Protein AF-A0A087AEG6-F1 (afdb_monomer_lite)

Radius of gyration: 29.15 Å; chains: 1; bounding box: 68×42×76 Å

Secondary structure (DSSP, 8-state):
--THHHHHHHHHHHHHHHHHHHHHHHHHHHHHHHHHHHHHHHHHHHHHHHS---TTS--PPPGGGS-HHHHHHHHHHHHHHHHHHHHHHHHHHHHHHHHHHHH--

Sequence (105 aa):
MPWWIWLILALFMLAMLVAGIVYAAVHALRASKVIGAVAADVSARIDEMNAPQDAGGAPRRAIFTEPLAVAADRYADAQVAVVERRERRHERHAAVWRRWEQFND

Foldseek 3Di:
DPPVVVVVVVVVVVVVVV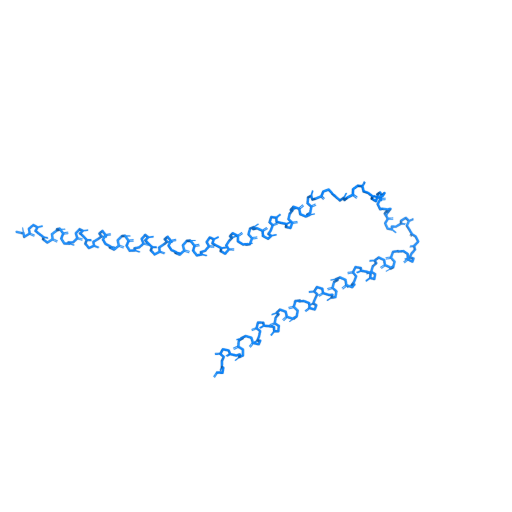VVVVVVVVVVVVVVVVVVVVVVVVVVVVVVVVPPPPPPDDPPPDLVVDDPVVVVVVVVVVVVVVVVVVVVVVVVVVVVVVVVVVVVD

Structure (mmCIF, N/CA/C/O backbone):
data_AF-A0A087AEG6-F1
#
_entry.id   AF-A0A087AEG6-F1
#
loop_
_atom_site.group_PDB
_atom_site.id
_atom_site.type_symbol
_atom_site.label_atom_id
_atom_site.label_alt_id
_atom_site.label_comp_id
_atom_site.label_asym_id
_atom_site.label_entity_id
_atom_site.label_seq_id
_atom_site.pdbx_PDB_ins_code
_atom_site.Cartn_x
_atom_site.Cartn_y
_atom_site.Cartn_z
_atom_site.occupancy
_atom_site.B_iso_or_equiv
_atom_site.auth_seq_id
_atom_site.auth_comp_id
_atom_site.auth_asym_id
_atom_site.auth_atom_id
_atom_site.pdbx_PDB_model_num
ATOM 1 N N . MET A 1 1 ? 40.750 10.357 -35.475 1.00 70.88 1 MET A N 1
ATOM 2 C CA . MET A 1 1 ? 39.831 9.889 -34.413 1.00 70.88 1 MET A CA 1
ATOM 3 C C . MET A 1 1 ? 38.419 9.918 -34.978 1.00 70.88 1 MET A C 1
ATOM 5 O O . MET A 1 1 ? 37.954 11.006 -35.301 1.00 70.88 1 MET A O 1
ATOM 9 N N . PRO A 1 2 ? 37.775 8.770 -35.221 1.00 84.94 2 PRO A N 1
ATOM 10 C CA . PRO A 1 2 ? 36.486 8.733 -35.906 1.00 84.94 2 PRO A CA 1
ATOM 11 C C . PRO A 1 2 ? 35.380 9.335 -35.018 1.00 84.94 2 PRO A C 1
ATOM 13 O O . PRO A 1 2 ? 34.993 8.747 -34.014 1.00 84.94 2 PRO A O 1
ATOM 16 N N . TRP A 1 3 ? 34.884 10.524 -35.371 1.00 88.81 3 TRP A N 1
ATOM 17 C CA . TRP A 1 3 ? 33.904 11.305 -34.591 1.00 88.81 3 TRP A CA 1
ATOM 18 C C . TRP A 1 3 ? 32.570 10.572 -34.331 1.00 88.81 3 TRP A C 1
ATOM 20 O O . TRP A 1 3 ? 31.958 10.753 -33.282 1.00 88.81 3 TRP A O 1
ATOM 30 N N . TRP A 1 4 ? 32.163 9.668 -35.225 1.00 93.38 4 TRP A N 1
ATOM 31 C CA . TRP A 1 4 ? 30.933 8.871 -35.105 1.00 93.38 4 TRP A CA 1
ATOM 32 C C . TRP A 1 4 ? 30.900 7.928 -33.885 1.00 93.38 4 TRP A C 1
ATOM 34 O O . TRP A 1 4 ? 29.821 7.613 -33.386 1.00 93.38 4 TRP A O 1
ATOM 44 N N . ILE A 1 5 ? 32.060 7.516 -33.358 1.00 92.06 5 ILE A N 1
ATOM 45 C CA . ILE A 1 5 ? 32.152 6.643 -32.172 1.00 92.06 5 ILE A CA 1
ATOM 46 C C . ILE A 1 5 ? 31.584 7.344 -30.930 1.00 92.06 5 ILE A C 1
ATOM 48 O O . ILE A 1 5 ? 30.903 6.721 -30.116 1.00 92.06 5 ILE A O 1
ATOM 52 N N . TRP A 1 6 ? 31.800 8.656 -30.810 1.00 93.31 6 TRP A N 1
ATOM 53 C CA . TRP A 1 6 ? 31.271 9.449 -29.700 1.00 93.31 6 TRP A CA 1
ATOM 54 C C . TRP A 1 6 ? 29.746 9.546 -29.720 1.00 93.31 6 TRP A C 1
ATOM 56 O O . TRP A 1 6 ? 29.126 9.520 -28.660 1.00 93.31 6 TRP A O 1
ATOM 66 N N . LEU A 1 7 ? 29.136 9.596 -30.907 1.00 94.25 7 LEU A N 1
ATOM 67 C CA . LEU A 1 7 ? 27.679 9.588 -31.051 1.00 94.25 7 LEU A CA 1
ATOM 68 C C . LEU A 1 7 ? 27.068 8.282 -30.538 1.00 94.25 7 LEU A C 1
ATOM 70 O O . LEU A 1 7 ? 26.086 8.316 -29.801 1.00 94.25 7 LEU A O 1
ATOM 74 N N . ILE A 1 8 ? 27.671 7.141 -30.877 1.00 94.50 8 ILE A N 1
ATOM 75 C CA . ILE A 1 8 ? 27.203 5.830 -30.406 1.00 94.50 8 ILE A CA 1
ATOM 76 C C . ILE A 1 8 ? 27.356 5.716 -28.889 1.00 94.50 8 ILE A C 1
ATOM 78 O O . ILE A 1 8 ? 26.435 5.264 -28.210 1.00 94.50 8 ILE A O 1
ATOM 82 N N . LEU A 1 9 ? 28.490 6.160 -28.345 1.00 94.12 9 LEU A N 1
ATOM 83 C CA . LEU A 1 9 ? 28.734 6.117 -26.905 1.00 94.12 9 LEU A CA 1
ATOM 84 C C . LEU A 1 9 ? 27.751 7.010 -26.131 1.00 94.12 9 LEU A C 1
ATOM 86 O O . LEU A 1 9 ? 27.186 6.578 -25.126 1.00 94.12 9 LEU A O 1
ATOM 90 N N . ALA A 1 10 ? 27.504 8.228 -26.620 1.00 94.81 10 ALA A N 1
ATOM 91 C CA . ALA A 1 10 ? 26.530 9.142 -26.030 1.00 94.81 10 ALA A CA 1
ATOM 92 C C . ALA A 1 10 ? 25.106 8.564 -26.084 1.00 94.81 10 ALA A C 1
ATOM 94 O O . ALA A 1 10 ? 24.382 8.619 -25.089 1.00 94.81 10 ALA A O 1
ATOM 95 N N . LEU A 1 11 ? 24.723 7.951 -27.210 1.00 96.88 11 LEU A N 1
ATOM 96 C CA . LEU A 1 11 ? 23.429 7.285 -27.356 1.00 96.88 11 LEU A CA 1
ATOM 97 C C . LEU A 1 11 ? 23.284 6.112 -26.378 1.00 96.88 11 LEU A C 1
ATOM 99 O O . LEU A 1 11 ? 22.233 5.956 -25.761 1.00 96.88 11 LEU A O 1
ATOM 103 N N . PHE A 1 12 ? 24.338 5.315 -26.196 1.00 96.62 12 PHE A N 1
ATOM 104 C CA . PHE A 1 12 ? 24.339 4.195 -25.258 1.00 96.62 12 PHE A CA 1
ATOM 105 C C . PHE A 1 12 ? 24.194 4.660 -23.803 1.00 96.62 12 PHE A C 1
ATOM 107 O O . PHE A 1 12 ? 23.378 4.110 -23.062 1.00 96.62 12 PHE A O 1
ATOM 114 N N . MET A 1 13 ? 24.918 5.711 -23.399 1.00 96.75 13 MET A N 1
ATOM 115 C CA . MET A 1 13 ? 24.744 6.318 -22.074 1.00 96.75 13 MET A CA 1
ATOM 116 C C . MET A 1 13 ? 23.319 6.830 -21.864 1.00 96.75 13 MET A C 1
ATOM 118 O O . MET A 1 13 ? 22.733 6.591 -20.807 1.00 96.75 13 MET A O 1
ATOM 122 N N . LEU A 1 14 ? 22.747 7.500 -22.868 1.00 97.38 14 LEU A N 1
ATOM 123 C CA . LEU A 1 14 ? 21.380 8.006 -22.794 1.00 97.38 14 LEU A CA 1
ATOM 124 C C . LEU A 1 14 ? 20.368 6.861 -22.665 1.00 97.38 14 LEU A C 1
ATOM 126 O O . LEU A 1 14 ? 19.480 6.923 -21.819 1.00 97.38 14 LEU A O 1
ATOM 130 N N . ALA A 1 15 ? 20.525 5.797 -23.454 1.00 96.94 15 ALA A N 1
ATOM 131 C CA . ALA A 1 15 ? 19.661 4.623 -23.392 1.00 96.94 15 ALA A CA 1
ATOM 132 C C . ALA A 1 15 ? 19.707 3.957 -22.009 1.00 96.94 15 ALA A C 1
ATOM 134 O O . ALA A 1 15 ? 18.659 3.637 -21.446 1.00 96.94 15 ALA A O 1
ATOM 135 N N . MET A 1 16 ? 20.902 3.809 -21.429 1.00 97.00 16 MET A N 1
ATOM 136 C CA . MET A 1 16 ? 21.063 3.219 -20.101 1.00 97.00 16 MET A CA 1
ATOM 137 C C . MET A 1 16 ? 20.431 4.093 -19.005 1.00 97.00 16 MET A C 1
ATOM 139 O O . MET A 1 16 ? 19.775 3.576 -18.100 1.00 97.00 16 MET A O 1
ATOM 143 N N . LEU A 1 17 ? 20.561 5.420 -19.114 1.00 96.38 17 LEU A N 1
ATOM 144 C CA . LEU A 1 17 ? 19.922 6.366 -18.197 1.00 96.38 17 LEU A CA 1
ATOM 145 C C . LEU A 1 17 ? 18.392 6.265 -18.265 1.00 96.38 17 LEU A C 1
ATOM 147 O O . LEU A 1 17 ? 17.733 6.145 -17.232 1.00 96.38 17 LEU A O 1
ATOM 151 N N . VAL A 1 18 ? 17.826 6.272 -19.475 1.00 97.12 18 VAL A N 1
ATOM 152 C CA . VAL A 1 18 ? 16.376 6.154 -19.685 1.00 97.12 18 VAL A CA 1
ATOM 153 C C . VAL A 1 18 ? 15.859 4.823 -19.139 1.00 97.12 18 VAL A C 1
ATOM 155 O O . VAL A 1 18 ? 14.854 4.811 -18.431 1.00 97.12 18 VAL A O 1
ATOM 158 N N . ALA A 1 19 ? 16.564 3.715 -19.386 1.00 96.62 19 ALA A N 1
ATOM 159 C CA . ALA A 1 19 ? 16.201 2.407 -18.845 1.00 96.62 19 ALA A CA 1
ATOM 160 C C . ALA A 1 19 ? 16.169 2.406 -17.305 1.00 96.62 19 ALA A C 1
ATOM 162 O O . ALA A 1 19 ? 15.210 1.912 -16.707 1.00 96.62 19 ALA A O 1
ATOM 163 N N . GLY A 1 20 ? 17.171 3.015 -16.661 1.00 95.81 20 GLY A N 1
ATOM 164 C CA . GLY A 1 20 ? 17.215 3.161 -15.205 1.00 95.81 20 GLY A CA 1
ATOM 165 C C . GLY A 1 20 ? 16.053 3.990 -14.651 1.00 95.81 20 GLY A C 1
ATOM 166 O O . GLY A 1 20 ? 15.406 3.578 -13.687 1.00 95.81 20 GLY A O 1
ATOM 167 N N . ILE A 1 21 ? 15.737 5.122 -15.289 1.00 95.88 21 ILE A N 1
ATOM 168 C CA . ILE A 1 21 ? 14.616 5.987 -14.889 1.00 95.88 21 ILE A CA 1
ATOM 169 C C . ILE A 1 21 ? 13.282 5.247 -15.024 1.00 95.88 21 ILE A C 1
ATOM 171 O O . ILE A 1 21 ? 12.473 5.267 -14.097 1.00 95.88 21 ILE A O 1
ATOM 175 N N . VAL A 1 22 ? 13.055 4.559 -16.148 1.00 95.81 22 VAL A N 1
ATOM 176 C CA . VAL A 1 22 ? 11.828 3.781 -16.377 1.00 95.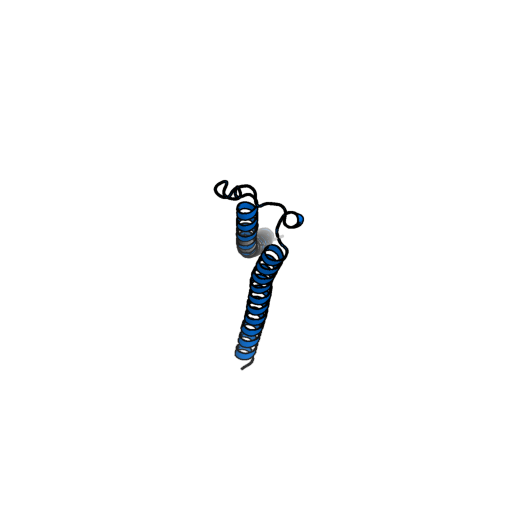81 22 VAL A CA 1
ATOM 177 C C . VAL A 1 22 ? 11.680 2.687 -15.321 1.00 95.81 22 VAL A C 1
ATOM 179 O O . VAL A 1 22 ? 10.603 2.532 -14.745 1.00 95.81 22 VAL A O 1
ATOM 182 N N . TYR A 1 23 ? 12.758 1.963 -15.017 1.00 94.69 23 TYR A N 1
ATOM 183 C CA . TYR A 1 23 ? 12.744 0.929 -13.987 1.00 94.69 23 TYR A CA 1
ATOM 184 C C . TYR A 1 23 ? 12.380 1.498 -12.608 1.00 94.69 23 TYR A C 1
ATOM 186 O O . TYR A 1 23 ? 11.477 0.981 -11.943 1.00 94.69 23 TYR A O 1
ATOM 194 N N . ALA A 1 24 ? 13.027 2.594 -12.203 1.00 93.44 24 ALA A N 1
ATOM 195 C CA . ALA A 1 24 ? 12.750 3.260 -10.936 1.00 93.44 24 ALA A CA 1
ATOM 196 C C . ALA A 1 24 ? 11.302 3.768 -10.860 1.00 93.44 24 ALA A C 1
ATOM 198 O O . ALA A 1 24 ? 10.635 3.553 -9.850 1.00 93.44 24 ALA A O 1
ATOM 199 N N . ALA A 1 25 ? 10.785 4.372 -11.934 1.00 91.88 25 ALA A N 1
ATOM 200 C CA . ALA A 1 25 ? 9.411 4.863 -11.998 1.00 91.88 25 ALA A CA 1
ATOM 201 C C . ALA A 1 25 ? 8.385 3.725 -11.875 1.00 91.88 25 ALA A C 1
ATOM 203 O O . ALA A 1 25 ? 7.444 3.821 -11.089 1.00 91.88 25 ALA A O 1
ATOM 204 N N . VAL A 1 26 ? 8.578 2.612 -12.592 1.00 89.75 26 VAL A N 1
ATOM 205 C CA . VAL A 1 26 ? 7.699 1.434 -12.482 1.00 89.75 26 VAL A CA 1
ATOM 206 C C . VAL A 1 26 ? 7.735 0.857 -11.068 1.00 89.75 26 VAL A C 1
ATOM 208 O O . VAL A 1 26 ? 6.689 0.504 -10.517 1.00 89.75 26 VAL A O 1
ATOM 211 N N . HIS A 1 27 ? 8.920 0.771 -10.465 1.00 89.12 27 HIS A N 1
ATOM 212 C CA . HIS A 1 27 ? 9.076 0.263 -9.107 1.00 89.12 27 HIS A CA 1
ATOM 213 C C . HIS A 1 27 ? 8.409 1.183 -8.073 1.00 89.12 27 HIS A C 1
ATOM 215 O O . HIS A 1 27 ? 7.656 0.705 -7.222 1.00 89.12 27 HIS A O 1
ATOM 221 N N . ALA A 1 28 ? 8.596 2.499 -8.203 1.00 81.62 28 ALA A N 1
ATOM 222 C CA . ALA A 1 28 ? 7.950 3.502 -7.366 1.00 81.62 28 ALA A CA 1
ATOM 223 C C . ALA A 1 28 ? 6.423 3.413 -7.472 1.00 81.62 28 ALA A C 1
ATOM 225 O O . ALA A 1 28 ? 5.749 3.314 -6.453 1.00 81.62 28 ALA A O 1
ATOM 226 N N . LEU A 1 29 ? 5.871 3.325 -8.688 1.00 81.00 29 LEU A N 1
ATOM 227 C CA . LEU A 1 29 ? 4.427 3.187 -8.902 1.00 81.00 29 LEU A CA 1
ATOM 228 C C . LEU A 1 29 ? 3.849 1.913 -8.266 1.00 81.00 29 LEU A C 1
ATOM 230 O O . LEU A 1 29 ? 2.739 1.944 -7.732 1.00 81.00 29 LEU A O 1
ATOM 234 N N . ARG A 1 30 ? 4.575 0.788 -8.301 1.00 76.88 30 ARG A N 1
ATOM 235 C CA . ARG A 1 30 ? 4.143 -0.449 -7.624 1.00 76.88 30 ARG A CA 1
ATOM 236 C C . ARG A 1 30 ? 4.134 -0.286 -6.105 1.00 76.88 30 ARG A C 1
ATOM 238 O O . ARG A 1 30 ? 3.164 -0.697 -5.473 1.00 76.88 30 ARG A O 1
ATOM 245 N N . ALA A 1 31 ? 5.158 0.347 -5.536 1.00 76.25 31 ALA A N 1
ATOM 246 C CA . ALA A 1 31 ? 5.221 0.627 -4.103 1.00 76.25 31 ALA A CA 1
ATOM 247 C C . ALA A 1 31 ? 4.121 1.608 -3.659 1.00 76.25 31 ALA A C 1
ATOM 249 O O . ALA A 1 31 ? 3.448 1.373 -2.655 1.00 76.25 31 ALA A O 1
ATOM 250 N N . SER A 1 32 ? 3.862 2.661 -4.441 1.00 74.38 32 SER A N 1
ATOM 251 C CA . SER A 1 32 ? 2.834 3.662 -4.143 1.00 74.38 32 SER A CA 1
ATOM 252 C C . SER A 1 32 ? 1.430 3.067 -4.048 1.00 74.38 32 SER A C 1
ATOM 254 O O . SER A 1 32 ? 0.662 3.481 -3.184 1.00 74.38 32 SER A O 1
ATOM 256 N N . LYS A 1 33 ? 1.083 2.072 -4.878 1.00 73.44 33 LYS A N 1
ATOM 257 C CA . LYS A 1 33 ? -0.233 1.406 -4.802 1.00 73.44 33 LYS A CA 1
ATOM 258 C C . LYS A 1 33 ? -0.439 0.665 -3.479 1.00 73.44 33 LYS A C 1
ATOM 260 O O . LYS A 1 33 ? -1.536 0.700 -2.931 1.00 73.44 33 LYS A O 1
ATOM 265 N N . VAL A 1 34 ? 0.609 0.027 -2.956 1.00 72.00 34 VAL A N 1
ATOM 266 C CA . VAL A 1 34 ? 0.561 -0.677 -1.663 1.00 72.00 34 VAL A CA 1
ATOM 267 C C . VAL A 1 34 ? 0.426 0.324 -0.517 1.00 72.00 34 VAL A C 1
ATOM 269 O O . VAL A 1 34 ? -0.428 0.158 0.349 1.00 72.00 34 VAL A O 1
ATOM 272 N N . ILE A 1 35 ? 1.220 1.397 -0.548 1.00 75.56 35 ILE A N 1
ATOM 273 C CA . ILE A 1 35 ? 1.179 2.455 0.469 1.00 75.56 35 ILE A CA 1
ATOM 274 C C . ILE A 1 35 ? -0.186 3.155 0.470 1.00 75.56 35 ILE A C 1
ATOM 276 O O . ILE A 1 35 ? -0.731 3.407 1.539 1.00 75.56 35 ILE A O 1
ATOM 280 N N . GLY A 1 36 ? -0.770 3.415 -0.704 1.00 78.19 36 GLY A N 1
ATOM 281 C CA . GLY A 1 36 ? -2.085 4.047 -0.824 1.00 78.19 36 GLY A CA 1
ATOM 282 C C . GLY A 1 36 ? -3.209 3.236 -0.175 1.00 78.19 36 GLY A C 1
ATOM 283 O O . GLY A 1 36 ? -4.037 3.805 0.528 1.00 78.19 36 GLY A O 1
ATOM 284 N N . ALA A 1 37 ? -3.210 1.910 -0.346 1.00 77.50 37 ALA A N 1
ATOM 285 C CA . ALA A 1 37 ? -4.204 1.040 0.286 1.00 77.50 37 ALA A CA 1
ATOM 286 C C . ALA A 1 37 ? -4.084 1.040 1.820 1.00 77.50 37 ALA A C 1
ATOM 288 O O . ALA A 1 37 ? -5.090 1.120 2.519 1.00 77.50 37 ALA A O 1
ATOM 289 N N . VAL A 1 38 ? -2.853 1.008 2.342 1.00 82.69 38 VAL A N 1
ATOM 290 C CA . VAL A 1 38 ? -2.600 1.086 3.789 1.00 82.69 38 VAL A CA 1
ATOM 291 C C . VAL A 1 38 ? -2.989 2.459 4.341 1.00 82.69 38 VAL A C 1
ATOM 293 O O . VAL A 1 38 ? -3.621 2.540 5.388 1.00 82.69 38 VAL A O 1
ATOM 296 N N . ALA A 1 39 ? -2.654 3.540 3.634 1.00 82.94 39 ALA A N 1
ATOM 297 C CA . ALA A 1 39 ? -3.011 4.897 4.036 1.00 82.94 39 ALA A CA 1
ATOM 298 C C . ALA A 1 39 ? -4.533 5.101 4.082 1.00 82.94 39 ALA A C 1
ATOM 300 O O . ALA A 1 39 ? -5.029 5.721 5.020 1.00 82.94 39 ALA A O 1
ATOM 301 N N . ALA A 1 40 ? -5.273 4.546 3.118 1.00 82.94 40 ALA A N 1
ATOM 302 C CA . ALA A 1 40 ? -6.732 4.598 3.106 1.00 82.94 40 ALA A CA 1
ATOM 303 C C . ALA A 1 40 ? -7.353 3.846 4.297 1.00 82.94 40 ALA A C 1
ATOM 305 O O . ALA A 1 40 ? -8.249 4.382 4.942 1.00 82.94 40 ALA A O 1
ATOM 306 N N . ASP A 1 41 ? -6.850 2.652 4.630 1.00 86.44 41 ASP A N 1
ATOM 307 C CA . ASP A 1 41 ? -7.332 1.856 5.772 1.00 86.44 41 ASP A CA 1
ATOM 308 C C . ASP A 1 41 ? -7.059 2.560 7.113 1.00 86.44 41 ASP A C 1
ATOM 310 O O . ASP A 1 41 ? -7.933 2.673 7.975 1.00 86.44 41 ASP A O 1
ATOM 314 N N . VAL A 1 42 ? -5.858 3.129 7.261 1.00 88.44 42 VAL A N 1
ATOM 315 C CA . VAL A 1 42 ? -5.488 3.928 8.438 1.00 88.44 42 VAL A CA 1
ATOM 316 C C . VAL A 1 42 ? -6.348 5.188 8.541 1.00 88.44 42 VAL A C 1
ATOM 318 O O . VAL A 1 42 ? -6.842 5.488 9.627 1.00 88.44 42 VAL A O 1
ATOM 321 N N . SER A 1 43 ? -6.563 5.907 7.435 1.00 87.06 43 SER A N 1
ATOM 322 C CA . SER A 1 43 ? -7.408 7.108 7.412 1.00 87.06 43 SER A CA 1
ATOM 323 C C . SER A 1 43 ? -8.850 6.782 7.781 1.00 87.06 43 SER A C 1
ATOM 325 O O . SER A 1 43 ? -9.415 7.460 8.629 1.00 87.06 43 SER A O 1
ATOM 327 N N . ALA A 1 44 ? -9.422 5.710 7.225 1.00 88.69 44 ALA A N 1
ATOM 328 C CA . ALA A 1 44 ? -10.774 5.269 7.555 1.00 88.69 44 ALA A CA 1
ATOM 329 C C . ALA A 1 44 ? -10.915 4.948 9.049 1.00 88.69 44 ALA A C 1
ATOM 331 O O . ALA A 1 44 ? -11.900 5.323 9.682 1.00 88.69 44 ALA A O 1
ATOM 332 N N . ARG A 1 45 ? -9.900 4.309 9.646 1.00 85.62 45 ARG A N 1
ATOM 333 C CA . ARG A 1 45 ? -9.905 4.012 11.081 1.00 85.62 45 ARG A CA 1
ATOM 334 C C . ARG A 1 45 ? -9.782 5.269 11.943 1.00 85.62 45 ARG A C 1
ATOM 336 O O . ARG A 1 45 ? -10.380 5.325 13.013 1.00 85.62 45 ARG A O 1
ATOM 343 N N . ILE A 1 46 ? -9.012 6.262 11.499 1.00 8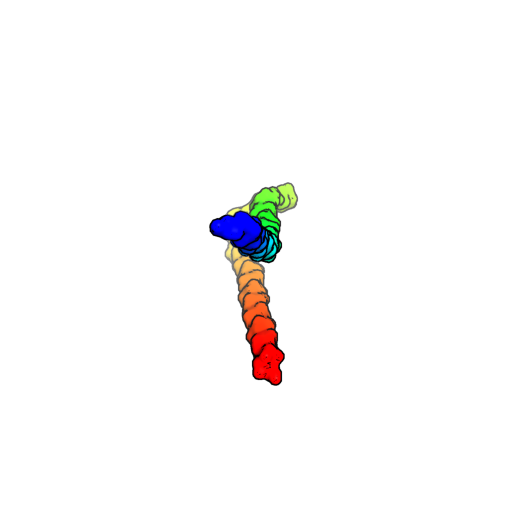7.38 46 ILE A N 1
ATOM 344 C CA . ILE A 1 46 ? -8.905 7.568 12.163 1.00 87.38 46 ILE A CA 1
ATOM 345 C C . ILE A 1 46 ? -10.225 8.333 12.066 1.00 87.38 46 ILE A C 1
ATOM 347 O O . ILE A 1 46 ? -10.676 8.866 13.077 1.00 87.38 46 ILE A O 1
ATOM 351 N N . ASP A 1 47 ? -10.870 8.337 10.903 1.00 87.19 47 ASP A N 1
ATOM 352 C CA . ASP A 1 47 ? -12.175 8.970 10.713 1.00 87.19 47 ASP A CA 1
ATOM 353 C C . ASP A 1 47 ? -13.249 8.316 11.585 1.00 87.19 47 ASP A C 1
ATOM 355 O O . ASP A 1 47 ? -14.051 9.021 12.183 1.00 87.19 47 ASP A O 1
ATOM 359 N N . GLU A 1 48 ? -13.228 6.991 11.753 1.00 84.62 48 GLU A N 1
ATOM 360 C CA . GLU A 1 48 ? -14.135 6.286 12.670 1.00 84.62 48 GLU A CA 1
ATOM 361 C C . GLU A 1 48 ? -13.886 6.649 14.144 1.00 84.62 48 GLU A C 1
ATOM 363 O O . GLU A 1 48 ? -14.828 6.757 14.924 1.00 84.62 48 GLU A O 1
ATOM 368 N N . MET A 1 49 ? -12.629 6.870 14.542 1.00 82.56 49 MET A N 1
ATOM 369 C CA . MET A 1 49 ? -12.298 7.340 15.896 1.00 82.56 49 MET A CA 1
ATOM 370 C C . MET A 1 49 ? -12.672 8.810 16.119 1.00 82.56 49 MET A C 1
ATOM 372 O O . MET A 1 49 ? -13.003 9.189 17.242 1.00 82.56 49 MET A O 1
ATOM 376 N N . ASN A 1 50 ? -12.590 9.627 15.067 1.00 81.62 50 ASN A N 1
ATOM 377 C CA . ASN A 1 50 ? -12.953 11.043 15.079 1.00 81.62 50 ASN A CA 1
ATOM 378 C C . ASN A 1 50 ? -14.445 11.278 14.833 1.00 81.62 50 ASN A C 1
ATOM 380 O O . ASN A 1 50 ? -14.916 12.402 15.026 1.00 81.62 50 ASN A O 1
ATOM 384 N N . ALA A 1 51 ? -15.184 10.250 14.405 1.00 79.38 51 ALA A N 1
ATOM 385 C CA . ALA A 1 51 ? -16.621 10.324 14.263 1.00 79.38 51 ALA A CA 1
ATOM 386 C C . ALA A 1 51 ? -17.198 10.775 15.613 1.00 79.38 51 ALA A C 1
ATOM 388 O O . ALA A 1 51 ? -16.857 10.186 16.649 1.00 79.38 51 ALA A O 1
ATOM 389 N N . PRO A 1 52 ? -18.033 11.831 15.637 1.00 68.06 52 PRO A N 1
ATOM 390 C CA . PRO A 1 52 ? -18.728 12.205 16.851 1.00 68.06 52 PRO A CA 1
ATOM 391 C C . PRO A 1 52 ? -19.472 10.961 17.327 1.00 68.06 52 PRO A C 1
ATOM 393 O O . PRO A 1 52 ? -20.334 10.459 16.611 1.00 68.06 52 PRO A O 1
ATOM 396 N N . GLN A 1 53 ? -19.091 10.426 18.492 1.00 64.19 53 GLN A N 1
ATOM 397 C CA . GLN A 1 53 ? -19.836 9.341 19.126 1.00 64.19 53 GLN A CA 1
ATOM 398 C C . GLN A 1 53 ? -21.279 9.819 19.196 1.00 64.19 53 GLN A C 1
ATOM 400 O O . GLN A 1 53 ? -21.522 10.827 19.860 1.00 64.19 53 GLN A O 1
ATOM 405 N N . ASP A 1 54 ? -22.175 9.169 18.446 1.00 56.50 54 ASP A N 1
ATOM 406 C CA . ASP A 1 54 ? -23.547 9.622 18.254 1.00 56.50 54 ASP A CA 1
ATOM 407 C C . ASP A 1 54 ? -24.111 10.167 19.563 1.00 56.50 54 ASP A C 1
ATOM 409 O O . ASP A 1 54 ? -24.330 9.442 20.541 1.00 56.50 54 ASP A O 1
ATOM 413 N N . ALA A 1 55 ? -24.353 11.475 19.560 1.00 52.09 55 ALA A N 1
ATOM 414 C CA . ALA A 1 55 ? -25.003 12.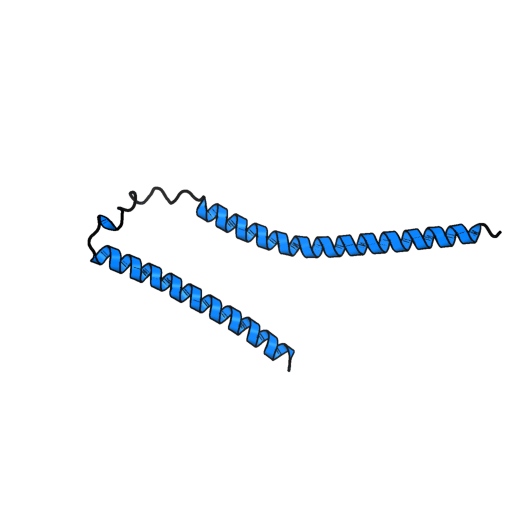222 20.623 1.00 52.09 55 ALA A CA 1
ATOM 415 C C . ALA A 1 55 ? -26.512 11.896 20.671 1.00 52.09 55 ALA A C 1
ATOM 417 O O . ALA A 1 55 ? -27.351 12.786 20.767 1.00 52.09 55 ALA A O 1
ATOM 418 N N . GLY A 1 56 ? -26.860 10.610 20.562 1.00 48.91 56 GLY A N 1
ATOM 419 C CA . GLY A 1 56 ? -28.209 10.059 20.695 1.00 48.91 56 GLY A CA 1
ATOM 420 C C . GLY A 1 56 ? -28.382 9.168 21.929 1.00 48.91 56 GLY A C 1
ATOM 421 O O . GLY A 1 56 ? -29.509 8.878 22.322 1.00 48.91 56 GLY A O 1
ATOM 422 N N . GLY A 1 57 ? -27.291 8.758 22.582 1.00 53.41 57 GLY A N 1
ATOM 423 C CA . GLY A 1 57 ? -27.328 8.099 23.885 1.00 53.41 57 GLY A CA 1
ATOM 424 C C . GLY A 1 57 ? -26.842 9.059 24.960 1.00 53.41 57 GLY A C 1
ATOM 425 O O . GLY A 1 57 ? -25.739 9.586 24.842 1.00 53.41 57 GLY A O 1
ATOM 426 N N . ALA A 1 58 ? -27.636 9.284 26.010 1.00 60.50 58 ALA A N 1
ATOM 427 C CA . ALA A 1 58 ? -27.186 10.010 27.199 1.00 60.50 58 ALA A CA 1
ATOM 428 C C . ALA A 1 58 ? -25.766 9.553 27.603 1.00 60.50 58 ALA A C 1
ATOM 430 O O . ALA A 1 58 ? -25.494 8.349 27.510 1.00 60.50 58 ALA A O 1
ATOM 431 N N . PRO A 1 59 ? -24.872 10.468 28.035 1.00 60.03 59 PRO A N 1
ATOM 432 C CA . PRO A 1 59 ? -23.489 10.136 28.369 1.00 60.03 59 PRO A CA 1
ATOM 433 C C . PRO A 1 59 ? -23.475 8.902 29.269 1.00 60.03 59 PRO A C 1
ATOM 435 O O . PRO A 1 59 ? -24.054 8.908 30.359 1.00 60.03 59 PRO A O 1
ATOM 438 N N . ARG A 1 60 ? -22.899 7.808 28.753 1.00 63.97 60 ARG A N 1
ATOM 439 C CA . ARG A 1 60 ? -22.940 6.498 29.404 1.00 63.97 60 ARG A CA 1
ATOM 440 C C . ARG A 1 60 ? -22.330 6.657 30.792 1.00 63.97 60 ARG A C 1
ATOM 442 O O . ARG A 1 60 ? -21.185 7.089 30.918 1.00 63.97 60 ARG A O 1
ATOM 449 N N . ARG A 1 61 ? -23.124 6.372 31.828 1.00 68.62 61 ARG A N 1
ATOM 450 C CA . ARG A 1 61 ? -22.700 6.534 33.221 1.00 68.62 61 ARG A CA 1
ATOM 451 C C . ARG A 1 61 ? -21.412 5.755 33.448 1.00 68.62 61 ARG A C 1
ATOM 453 O O . ARG A 1 61 ? -21.229 4.655 32.921 1.00 68.62 61 ARG A O 1
ATOM 460 N N . ALA A 1 62 ? -20.505 6.354 34.214 1.00 78.25 62 ALA A N 1
ATOM 461 C CA . ALA A 1 62 ? -19.236 5.719 34.508 1.00 78.25 62 ALA A CA 1
ATOM 462 C C . ALA A 1 62 ? -19.491 4.366 35.187 1.00 78.25 62 ALA A C 1
ATOM 464 O O . ALA A 1 62 ? -20.348 4.269 36.065 1.00 78.25 62 ALA A O 1
ATOM 465 N N . ILE A 1 63 ? -18.767 3.323 34.776 1.00 75.88 63 ILE A N 1
ATOM 466 C CA . ILE A 1 63 ? -19.086 1.926 35.124 1.00 75.88 63 ILE A CA 1
ATOM 467 C C . ILE A 1 63 ? -19.095 1.654 36.637 1.00 75.88 63 ILE A C 1
ATOM 469 O O . ILE A 1 63 ? -19.817 0.788 37.110 1.00 75.88 63 ILE A O 1
ATOM 473 N N . PHE A 1 64 ? -18.347 2.442 37.411 1.00 77.12 64 PHE A N 1
ATOM 474 C CA . PHE A 1 64 ? -18.313 2.365 38.873 1.00 77.12 64 PHE A CA 1
ATOM 475 C C . PHE A 1 64 ? -19.560 2.954 39.560 1.00 77.12 64 PHE A C 1
ATOM 477 O O . PHE A 1 64 ? -19.721 2.793 40.764 1.00 77.12 64 PHE A O 1
ATOM 484 N N . THR A 1 65 ? -20.429 3.651 38.819 1.00 82.19 65 THR A N 1
ATOM 485 C CA . THR A 1 65 ? -21.709 4.193 39.318 1.00 82.19 65 THR A CA 1
ATOM 486 C C . THR A 1 65 ? -22.895 3.267 39.047 1.00 82.19 65 THR A C 1
ATOM 488 O O . THR A 1 65 ? -24.022 3.577 39.432 1.00 82.19 65 THR A O 1
ATOM 491 N N . GLU A 1 66 ? -22.661 2.142 38.371 1.00 83.00 66 GLU A N 1
ATOM 492 C CA . GLU A 1 66 ? -23.692 1.189 37.975 1.00 83.00 66 GLU A CA 1
ATOM 493 C C . GLU A 1 66 ? -23.650 -0.082 38.839 1.00 83.00 66 GLU A C 1
ATOM 495 O O . GLU A 1 66 ? -22.612 -0.410 39.421 1.00 83.00 66 GLU A O 1
ATOM 500 N N . PRO A 1 67 ? -24.770 -0.824 38.937 1.00 86.62 67 PRO A N 1
ATOM 501 C CA . PRO A 1 67 ? -24.798 -2.109 39.623 1.00 86.62 67 PRO A CA 1
ATOM 502 C C . PRO A 1 67 ? -23.809 -3.098 39.003 1.00 86.62 67 PRO A C 1
ATOM 504 O O . PRO A 1 67 ? -23.647 -3.148 37.783 1.00 86.62 67 PRO A O 1
ATOM 507 N N . LEU A 1 68 ? -23.220 -3.956 39.840 1.00 84.75 68 LEU A N 1
ATOM 508 C CA . LEU A 1 68 ? -22.204 -4.926 39.419 1.00 84.75 68 LEU A CA 1
ATOM 509 C C . LEU A 1 68 ? -22.661 -5.821 38.253 1.00 84.75 68 LEU A C 1
ATOM 511 O O . LEU A 1 68 ? -21.857 -6.127 37.379 1.00 84.75 68 LEU A O 1
ATOM 515 N N . ALA A 1 69 ? -23.944 -6.194 38.208 1.00 86.06 69 ALA A N 1
ATOM 516 C CA . ALA A 1 69 ? -24.512 -6.997 37.122 1.00 86.06 69 ALA A CA 1
ATOM 517 C C . ALA A 1 69 ? -24.369 -6.317 35.747 1.00 86.06 69 ALA A C 1
ATOM 519 O O . ALA A 1 69 ? -23.967 -6.954 34.783 1.00 86.06 69 ALA A O 1
ATOM 520 N N . VAL A 1 70 ? -24.593 -5.001 35.674 1.00 84.19 70 VAL A N 1
ATOM 521 C CA . VAL A 1 70 ? -24.475 -4.229 34.425 1.00 84.19 70 VAL A CA 1
ATOM 522 C C . VAL A 1 70 ? -23.015 -4.137 33.975 1.00 84.19 70 VAL A C 1
ATOM 524 O O . VAL A 1 70 ? -22.715 -4.206 32.784 1.00 84.19 70 VAL A O 1
ATOM 527 N N . ALA A 1 71 ? -22.085 -4.010 34.925 1.00 80.75 71 ALA A N 1
ATOM 528 C CA . ALA A 1 71 ? -20.657 -4.034 34.626 1.00 80.75 71 ALA A CA 1
ATOM 529 C C . ALA A 1 71 ? -20.190 -5.419 34.138 1.00 80.75 71 ALA A C 1
ATOM 531 O O . ALA A 1 71 ? -19.372 -5.494 33.219 1.00 80.75 71 ALA A O 1
ATOM 532 N N . ALA A 1 72 ? -20.723 -6.497 34.724 1.00 85.81 72 ALA A N 1
ATOM 533 C CA . ALA A 1 72 ? -20.423 -7.872 34.334 1.00 85.81 72 ALA A CA 1
ATOM 534 C C . ALA A 1 72 ? -20.904 -8.182 32.909 1.00 85.81 72 ALA A C 1
ATOM 536 O O . ALA A 1 72 ? -20.117 -8.694 32.113 1.00 85.81 72 ALA A O 1
ATOM 537 N N . ASP A 1 73 ? -22.133 -7.790 32.560 1.00 86.31 73 ASP A N 1
ATOM 538 C CA . ASP A 1 73 ? -22.675 -7.972 31.207 1.00 86.31 73 ASP A CA 1
ATOM 539 C C . ASP A 1 73 ? -21.845 -7.215 30.161 1.00 86.31 73 ASP A C 1
ATOM 541 O O . ASP A 1 73 ? -21.431 -7.786 29.154 1.00 86.31 73 ASP A O 1
ATOM 545 N N . ARG A 1 74 ? -21.466 -5.959 30.439 1.00 83.56 74 ARG A N 1
ATOM 546 C CA . ARG A 1 74 ? -20.590 -5.183 29.538 1.00 83.56 74 ARG A CA 1
ATOM 547 C C . ARG A 1 74 ? -19.225 -5.831 29.329 1.00 83.56 74 ARG A C 1
ATOM 549 O O . ARG A 1 74 ? -18.653 -5.734 28.243 1.00 83.56 74 ARG A O 1
ATOM 556 N N . TYR A 1 75 ? -18.673 -6.445 30.372 1.00 83.69 75 TYR A N 1
ATOM 557 C CA . TYR A 1 75 ? -17.408 -7.161 30.264 1.00 83.69 75 TYR A CA 1
ATOM 558 C C . TYR A 1 75 ? -17.560 -8.439 29.433 1.00 83.69 75 TYR A C 1
ATOM 560 O O . TYR A 1 75 ? -16.688 -8.732 28.613 1.00 83.69 75 TYR A O 1
ATOM 568 N N . ALA A 1 76 ? -18.665 -9.168 29.608 1.00 88.88 76 ALA A N 1
ATOM 569 C CA . ALA A 1 76 ? -18.982 -10.349 28.813 1.00 88.88 76 ALA A CA 1
ATOM 570 C C . ALA A 1 76 ? -19.108 -9.997 27.322 1.00 88.88 76 ALA A C 1
ATOM 572 O O . ALA A 1 76 ? -18.448 -10.624 26.494 1.00 88.88 76 ALA A O 1
ATOM 573 N N . ASP A 1 77 ? -19.837 -8.930 26.989 1.00 87.50 77 ASP A N 1
ATOM 574 C CA . ASP A 1 77 ? -19.983 -8.446 25.611 1.00 87.50 77 ASP A CA 1
ATOM 575 C C . ASP A 1 77 ? -18.635 -8.046 24.992 1.00 87.50 77 ASP A C 1
ATOM 577 O O . ASP A 1 77 ? -18.310 -8.411 23.859 1.00 87.50 77 ASP A O 1
ATOM 581 N N . ALA A 1 78 ? -17.798 -7.328 25.747 1.00 86.50 78 ALA A N 1
ATOM 582 C CA . ALA A 1 78 ? -16.462 -6.957 25.289 1.00 86.50 78 ALA A CA 1
ATOM 583 C C . ALA A 1 78 ? -15.561 -8.187 25.075 1.00 86.50 78 ALA A C 1
ATOM 585 O O . ALA A 1 78 ? -14.775 -8.218 24.125 1.00 86.50 78 ALA A O 1
ATOM 586 N N . GLN A 1 79 ? -15.679 -9.211 25.926 1.00 86.75 79 GLN A N 1
ATOM 587 C CA . GLN A 1 79 ? -14.947 -10.470 25.770 1.00 86.75 79 GLN A CA 1
ATOM 588 C C . GLN A 1 79 ? -15.339 -11.216 24.496 1.00 86.75 79 GLN A C 1
ATOM 590 O O . GLN A 1 79 ? -14.452 -11.712 23.801 1.00 86.75 79 GLN A O 1
ATOM 595 N N . VAL A 1 80 ? -16.626 -11.236 24.136 1.00 90.81 80 VAL A N 1
ATOM 596 C CA . VAL A 1 80 ? -17.084 -11.844 22.876 1.00 90.81 80 VAL A CA 1
ATOM 597 C C . VAL A 1 80 ? -16.362 -11.215 21.682 1.00 90.81 80 VAL A C 1
ATOM 599 O O . VAL A 1 80 ? -15.780 -11.931 20.867 1.00 90.81 80 VAL A O 1
ATOM 602 N N . ALA A 1 81 ? -16.285 -9.882 21.626 1.00 88.00 81 ALA A N 1
ATOM 603 C CA . ALA A 1 81 ? -15.590 -9.178 20.546 1.00 88.00 81 ALA A CA 1
ATOM 604 C C . ALA A 1 81 ? -14.078 -9.491 20.492 1.00 88.00 81 ALA A C 1
ATOM 606 O O . ALA A 1 81 ? -13.476 -9.556 19.414 1.00 88.00 81 ALA A O 1
ATOM 607 N N . VAL A 1 82 ? -13.439 -9.697 21.648 1.00 89.25 82 VAL A N 1
ATOM 608 C CA . VAL A 1 82 ? -12.018 -10.075 21.725 1.00 89.25 82 VAL A CA 1
ATOM 609 C C . VAL A 1 82 ? -11.792 -11.494 21.204 1.00 89.25 82 VAL A C 1
ATOM 611 O O . VAL A 1 82 ? -10.849 -11.713 20.434 1.00 89.25 82 VAL A O 1
ATOM 614 N N . VAL A 1 83 ? -12.647 -12.442 21.595 1.00 90.88 83 VAL A N 1
ATOM 615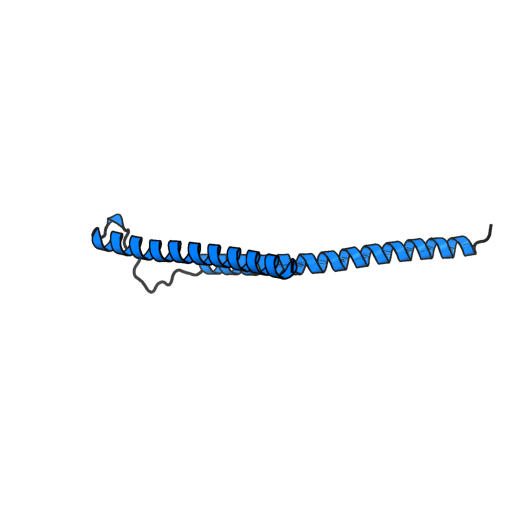 C CA . VAL A 1 83 ? -12.590 -13.834 21.128 1.00 90.88 83 VAL A CA 1
ATOM 616 C C . VAL A 1 83 ? -12.789 -13.889 19.616 1.00 90.88 83 VAL A C 1
ATOM 618 O O . VAL A 1 83 ? -11.941 -14.441 18.915 1.00 90.88 83 VAL A O 1
ATOM 621 N N . GLU A 1 84 ? -13.810 -13.210 19.098 1.00 91.19 84 GLU A N 1
ATOM 622 C CA . GLU A 1 84 ? -14.099 -13.175 17.663 1.00 91.19 84 GLU A CA 1
ATOM 623 C C . GLU A 1 84 ? -12.920 -12.594 16.860 1.00 91.19 84 GLU A C 1
ATOM 625 O O . GLU A 1 84 ? -12.496 -13.132 15.833 1.00 91.19 84 GLU A O 1
ATOM 630 N N . ARG A 1 85 ? -12.298 -11.515 17.355 1.00 87.50 85 ARG A N 1
ATOM 631 C CA . ARG A 1 85 ? -11.098 -10.946 16.722 1.00 87.50 85 ARG A CA 1
ATOM 632 C C . ARG A 1 85 ? -9.941 -11.945 16.690 1.00 87.50 85 ARG A C 1
ATOM 634 O O . ARG A 1 85 ? -9.175 -11.963 15.719 1.00 87.50 85 ARG A O 1
ATOM 641 N N . ARG A 1 86 ? -9.776 -12.738 17.750 1.00 91.81 86 ARG A N 1
ATOM 642 C CA . ARG A 1 86 ? -8.723 -13.753 17.844 1.00 91.81 86 ARG A CA 1
ATOM 643 C C . ARG A 1 86 ? -8.959 -14.875 16.837 1.00 91.81 86 ARG A C 1
ATOM 645 O O . ARG A 1 86 ? -8.018 -15.235 16.131 1.00 91.81 86 ARG A O 1
ATOM 652 N N . GLU A 1 87 ? -10.189 -15.356 16.711 1.00 92.12 87 GLU A N 1
ATOM 653 C CA . GLU A 1 87 ? -10.573 -16.372 15.723 1.00 92.12 87 GLU A CA 1
ATOM 654 C C . GLU A 1 87 ? -10.305 -15.895 14.295 1.00 92.12 87 GLU A C 1
ATOM 656 O O . GLU A 1 87 ? -9.550 -16.542 13.570 1.00 92.12 87 GLU A O 1
ATOM 661 N N . ARG A 1 88 ? -10.749 -14.683 13.934 1.00 90.94 88 ARG A N 1
ATOM 662 C CA . ARG A 1 88 ? -10.460 -14.087 12.614 1.00 90.94 88 ARG A CA 1
ATOM 663 C C . ARG A 1 88 ? -8.960 -13.989 12.314 1.00 90.94 88 ARG A C 1
ATOM 665 O O . ARG A 1 88 ? -8.552 -14.002 11.150 1.00 90.94 88 ARG A O 1
ATOM 672 N N . ARG A 1 89 ? -8.106 -13.825 13.334 1.00 90.00 89 ARG A N 1
ATOM 673 C CA . ARG A 1 89 ? -6.641 -13.822 13.159 1.00 90.00 89 ARG A CA 1
ATOM 674 C C . ARG A 1 89 ? -6.117 -15.231 12.886 1.00 90.00 89 ARG A C 1
ATOM 676 O O . ARG A 1 89 ? -5.286 -15.397 11.994 1.00 90.00 89 ARG A O 1
ATOM 683 N N . HIS A 1 90 ? -6.606 -16.224 13.625 1.00 90.62 90 HIS A N 1
ATOM 684 C CA . HIS A 1 90 ? -6.262 -17.627 13.401 1.00 90.62 90 HIS A CA 1
ATOM 685 C C . HIS A 1 90 ? -6.693 -18.099 12.007 1.00 90.62 90 HIS A C 1
ATOM 687 O O . HIS A 1 90 ? -5.880 -18.691 11.300 1.00 90.62 90 HIS A O 1
ATOM 693 N N . GLU A 1 91 ? -7.901 -17.751 11.561 1.00 93.00 91 GLU A N 1
ATOM 694 C CA . GLU A 1 91 ? -8.401 -18.080 10.220 1.00 93.00 91 GLU A CA 1
ATOM 695 C C . GLU A 1 91 ? -7.542 -17.479 9.107 1.00 93.00 91 GLU A C 1
ATOM 697 O O . GLU A 1 91 ? -7.208 -18.166 8.140 1.00 93.00 91 GLU A O 1
ATOM 702 N N . ARG A 1 92 ? -7.122 -16.213 9.250 1.00 89.44 92 ARG A N 1
ATOM 703 C CA . ARG A 1 92 ? -6.215 -15.569 8.288 1.00 89.44 92 ARG A CA 1
ATOM 704 C C . ARG A 1 92 ? -4.887 -16.302 8.187 1.00 89.44 92 ARG A C 1
ATOM 706 O O . ARG A 1 92 ? -4.424 -16.555 7.078 1.00 89.44 92 ARG A O 1
ATOM 713 N N . HIS A 1 93 ? -4.283 -16.654 9.321 1.00 90.81 93 HIS A N 1
ATOM 714 C CA . HIS A 1 93 ? -3.045 -17.429 9.315 1.00 90.81 93 HIS A CA 1
ATOM 715 C C . HIS A 1 93 ? -3.265 -18.791 8.647 1.00 90.81 93 HIS A C 1
ATOM 717 O O . HIS A 1 93 ? -2.501 -19.147 7.756 1.00 90.81 93 HIS A O 1
ATOM 723 N N . ALA A 1 94 ? -4.331 -19.514 8.996 1.00 91.38 94 ALA A N 1
ATOM 724 C CA . ALA A 1 94 ? -4.656 -20.803 8.385 1.00 91.38 94 ALA A CA 1
ATOM 725 C C . ALA A 1 94 ? -4.888 -20.696 6.865 1.00 91.38 94 ALA A C 1
ATOM 727 O O . ALA A 1 94 ? -4.474 -21.568 6.105 1.00 91.38 94 ALA A O 1
ATOM 728 N N . ALA A 1 95 ? -5.517 -19.618 6.389 1.00 89.88 95 ALA A N 1
ATOM 729 C CA . ALA A 1 95 ? -5.697 -19.359 4.962 1.00 89.88 95 ALA A CA 1
ATOM 730 C C . ALA A 1 95 ? -4.368 -19.075 4.242 1.00 89.88 95 ALA A C 1
ATOM 732 O O . ALA A 1 95 ? -4.181 -19.523 3.112 1.00 89.88 95 ALA A O 1
ATOM 733 N N . VAL A 1 96 ? -3.441 -18.362 4.891 1.00 88.88 96 VAL A N 1
ATOM 734 C CA . VAL A 1 96 ? -2.081 -18.170 4.369 1.00 88.88 96 VAL A CA 1
ATOM 735 C C . VAL A 1 96 ? -1.359 -19.511 4.291 1.00 88.88 96 VAL A C 1
ATOM 737 O O . VAL A 1 96 ? -0.870 -19.843 3.222 1.00 88.88 96 VAL A O 1
ATOM 740 N N . TRP A 1 97 ? -1.365 -20.320 5.352 1.00 90.00 97 TRP A N 1
ATOM 741 C CA . TRP A 1 97 ? -0.717 -21.636 5.346 1.00 90.00 97 TRP A CA 1
ATOM 742 C C . TRP A 1 97 ? -1.249 -22.558 4.242 1.00 90.00 97 TRP A C 1
ATOM 744 O O . TRP A 1 97 ? -0.452 -23.091 3.477 1.00 90.00 97 TRP A O 1
ATOM 754 N N . ARG A 1 98 ? -2.575 -22.651 4.065 1.00 88.25 98 ARG A N 1
ATOM 755 C CA . ARG A 1 98 ? -3.185 -23.434 2.970 1.00 88.25 98 ARG A CA 1
ATOM 756 C C . ARG A 1 98 ? -2.736 -22.981 1.580 1.00 88.25 98 ARG A C 1
ATOM 758 O O . ARG A 1 98 ? -2.553 -23.801 0.690 1.00 88.25 98 ARG A O 1
ATOM 765 N N . ARG A 1 99 ? -2.550 -21.671 1.380 1.00 87.69 99 ARG A N 1
ATOM 766 C CA . ARG A 1 99 ? -2.041 -21.132 0.109 1.00 87.69 99 ARG A CA 1
ATOM 767 C C . ARG A 1 99 ? -0.600 -21.566 -0.155 1.00 87.69 99 ARG A C 1
ATOM 769 O O . ARG A 1 99 ? -0.238 -21.774 -1.304 1.00 87.69 99 ARG A O 1
ATOM 776 N N . TRP A 1 100 ? 0.219 -21.643 0.891 1.00 89.19 100 TRP A N 1
ATOM 777 C CA . TRP A 1 100 ? 1.611 -22.072 0.771 1.00 89.19 100 TRP A CA 1
ATOM 778 C C . TRP A 1 100 ? 1.709 -23.573 0.499 1.00 89.19 100 TRP A C 1
ATOM 780 O O . TRP A 1 100 ? 2.519 -23.971 -0.326 1.00 89.19 100 TRP A O 1
ATOM 790 N N . GLU A 1 101 ? 0.854 -24.379 1.131 1.00 85.62 101 GLU A N 1
ATOM 791 C CA . GLU A 1 101 ? 0.745 -25.821 0.879 1.00 85.62 101 GLU A CA 1
ATOM 792 C C . GLU A 1 101 ? 0.412 -26.106 -0.594 1.00 85.62 101 GLU A C 1
ATOM 794 O O . GLU A 1 101 ? 1.165 -26.802 -1.260 1.00 85.62 101 GLU A O 1
ATOM 799 N N . GLN A 1 102 ? -0.607 -25.440 -1.151 1.00 80.25 102 GLN A N 1
ATOM 800 C CA . GLN A 1 102 ? -0.984 -25.575 -2.569 1.00 80.25 102 GLN A CA 1
ATOM 801 C C . GLN A 1 102 ? 0.074 -25.093 -3.574 1.00 80.25 102 GLN A C 1
ATOM 803 O O . GLN A 1 102 ? 0.005 -25.460 -4.740 1.00 80.25 102 GLN A O 1
ATOM 808 N N . PHE A 1 103 ? 1.000 -24.216 -3.176 1.00 76.69 103 PHE A N 1
ATOM 809 C CA . PHE A 1 103 ? 2.104 -23.787 -4.046 1.00 76.69 103 PHE A CA 1
ATOM 810 C C . PHE A 1 103 ? 3.243 -24.818 -4.085 1.00 76.69 103 PHE A C 1
ATOM 812 O O . PHE A 1 103 ? 4.076 -24.771 -4.986 1.00 76.69 103 PHE A O 1
ATOM 819 N N . ASN A 1 104 ? 3.309 -25.701 -3.087 1.00 65.88 104 ASN A N 1
ATOM 820 C CA . ASN A 1 104 ? 4.397 -26.653 -2.904 1.00 65.88 104 ASN A CA 1
ATOM 821 C C . ASN A 1 104 ? 4.055 -28.076 -3.401 1.00 65.88 104 ASN A C 1
ATOM 823 O O . ASN A 1 104 ? 4.921 -28.947 -3.306 1.00 65.88 104 ASN A O 1
ATOM 827 N N . ASP A 1 105 ? 2.835 -28.281 -3.915 1.00 53.84 105 ASP A N 1
ATOM 828 C CA . ASP A 1 105 ? 2.371 -29.455 -4.679 1.00 53.84 105 ASP A CA 1
ATOM 829 C C . ASP A 1 105 ? 2.537 -29.229 -6.195 1.00 53.84 105 ASP A C 1
ATOM 831 O O . ASP A 1 105 ? 2.927 -30.189 -6.902 1.00 53.84 105 ASP A O 1
#

Organism: NCBI:txid35760

pLDDT: mean 84.11, std 10.93, range [48.91, 97.38]

=== Feature glossary ===
A reading guide for the features in this record.

Start from the sequence.

  · Sequence gives the chain of amino acids in standard one-letter code (A=alanine, C=cysteine, …, Y=tyrosine), read N→C. It is the only feature that is directly encoded by the gene; all structural features are derived from the folded form of this sequence.

Fold it, and you get atomic coordinates and the backbone conformation that goes with them.

  · Structure coordinates are given as an mmCIF _atom_site loop: one row per atom with element, residue name, chain id, sequence number, and x/y/z position in Å. Only the four main-chain atoms per residue are included here; side chains are omitted to keep the record compact.

  · Backbone dihedral angles. Every residue except chain termini has a φ (preceding-C → N → Cα → C) and a ψ (N → Cα → C → next-N). They are reported in degrees following the IUPAC sign convention. Secondary structure is essentially a statement about which (φ, ψ) basin each residue occupies.

  · Eight-state secondary structure (DSSP): H is the canonical α-helix, G the tighter 3₁₀-helix, I the wider π-helix; E/B are β-structure, T and S are turns and bends, and '-' is everything else. DSSP derives these from the pattern of main-chain N–H···O=C hydrogen bonds, not from the sequence.

  · SS3 is a coarse helix/strand/coil call (letters a/b/c) made by the P-SEA algorithm from inter-Cα distances and dihedrals. It is less detailed than DSSP but needs only Cα positions.

Summarize the fold with a handful of shape descriptors and a per-residue structural alphabet.

  · Radius of gyration (Rg) is the root-mean-square distance of Cα atoms from their centroid — a single number for overall size and compactness. A globular domain of N residues has Rg ≈ 2.2·N^0.38 Å; an extended or disordered chain has a much larger Rg. The Cα contact count is the number of residue pairs whose Cα atoms are within 8 Å and are more than four positions apart in sequence — a standard proxy for tertiary packing density. The bounding box is the smallest axis-aligned box enclosing all Cα atoms.

  · 3Di is Foldseek's structural alphabet. Each residue is assigned one of twenty discrete states based on how its Cα sits relative to its spatial (not sequential) neighbors. Aligning 3Di strings finds structural homologs roughly as well as full 3D superposition, but orders of magnitude faster.

  · Solvent-accessible surface area (SASA) is the area in Å² traced out by the centre of a 1.4 Å probe sphere (a water molecule) rolled over the protein's van der Waals surface (Shrake–Rupley / Lee–Richards construction). Buried residues have near-zero SASA; fully exposed residues can exceed 200 Å². The total SASA scales roughly with the number of surface residues.

Ask how reliable the model is.

  · For AlphaFold models, the B-factor field carries pLDDT — the model's own estimate of local accuracy on a 0–100 scale. Regions with pLDDT<50 should be treated as essentially unmodeled; they often correspond to intrinsically disordered segments.

  · For experimental (PDB) structures, the B-factor (temperature factor) quantifies the positional spread of each atom in the crystal — a combination of thermal vibration and static disorder — in units of Å². High B-factors mark flexible loops or poorly resolved regions; low B-factors mark the rigid, well-ordered core.

  · Predicted Aligned Error (PAE) is an AlphaFold confidence matrix: entry (i, j) is the expected error in the position of residue j, in ångströms, when the prediction is superimposed on the true structure at residue i. Low PAE within a block of residues means that block is internally rigid and well-predicted; high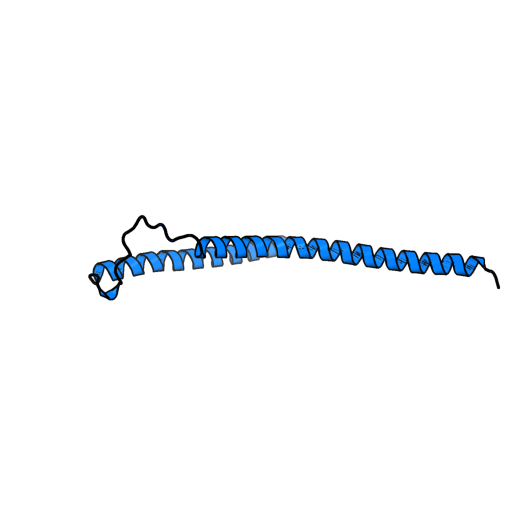 PAE between two blocks means their relative placement is uncertain even if each block individually is confident.

Place it in context: what it resembles, what it is annotated as, and how it looks.

  · Structural nearest neighbors (via Foldseek easy-search vs the PDB). Reported per hit: target PDB id, E-value, and alignment TM-score. A TM-score above ~0.5 is the conventional threshold for 'same fold'.

  · Functional annotations link the protein to curated databases. InterPro entries identify conserved domains and families by matching the sequence against member-database signatures (Pfam, PROSITE, CDD, …). Gene Ontology (GO) terms describe molecular function, biological process, and cellular component in a controlled vocabulary. CATH places the structure in a hierarchical fold classification (Class/Architecture/Topology/Homologous-superfamily). The organism is the source species.

  · The contact map is a binary N×N matrix image: pixel (i, j) is dark where Cα_i and Cα_j are within 8 Å and |i−j|>4. Because the |i−j|>4 filter removes local helical contacts, off-diagonal stripes parallel to the main diagonal indicate parallel β-sheets; stripes perpendicular to it indicate antiparallel β-sheets. The Ramachandran plot scatters every residue's (φ, ψ) pair against the sterically allowed regions. The PAE heatmap renders the predicted-aligned-error matrix.

  · Six rendered views show the 3D structure from the faces of a cube — i.e. along ±x, ±y, ±z. Rendering representation is drawn randomly per protein from cartoon (secondary-structure ribbons), sticks (backbone bonds), or molecular surface; coloring is either N→C rainbow (blue at the N-terminus through red at the C-terminus) or one color per chain.